Protein AF-A0A1L8WI93-F1 (afdb_monomer_lite)

Sequence (71 aa):
MWQDQQKKKYRKIEYIPDFTFYKNGKLVKVVDVKGMQTKDFKIKAKLFCHKYQVPLILAKKYRNTFKEERF

Organism: NCBI:txid150033

Radius of gyration: 17.0 Å; chains: 1; bounding box: 36×22×56 Å

Structure (mmCIF, N/CA/C/O backbone):
data_AF-A0A1L8WI93-F1
#
_entry.id   AF-A0A1L8WI93-F1
#
loop_
_atom_site.group_PDB
_atom_site.id
_atom_site.type_symbol
_atom_site.label_atom_id
_atom_site.label_alt_id
_atom_site.label_comp_id
_atom_site.label_asym_id
_atom_site.label_entity_id
_atom_site.label_seq_id
_atom_site.pdbx_PDB_ins_code
_atom_site.Cartn_x
_atom_site.Cartn_y
_atom_site.Cartn_z
_atom_site.occupancy
_atom_site.B_iso_or_equiv
_atom_site.auth_seq_id
_atom_site.auth_comp_id
_atom_site.auth_asym_id
_atom_site.auth_atom_id
_atom_site.pdbx_PDB_model_num
ATOM 1 N N . MET A 1 1 ? -22.941 -2.876 42.254 1.00 35.75 1 MET A N 1
ATOM 2 C CA . MET A 1 1 ? -22.849 -3.727 41.045 1.00 35.75 1 MET A CA 1
ATOM 3 C C . MET A 1 1 ? -23.005 -2.809 39.842 1.00 35.75 1 MET A C 1
ATOM 5 O O . MET A 1 1 ? -24.128 -2.479 39.502 1.00 35.75 1 MET A O 1
ATOM 9 N N . TRP A 1 2 ? -21.907 -2.307 39.276 1.00 47.81 2 TRP A N 1
ATOM 10 C CA . TRP A 1 2 ? -21.950 -1.398 38.123 1.00 47.81 2 TRP A CA 1
ATOM 11 C C . TRP A 1 2 ? -21.474 -2.163 36.889 1.00 47.81 2 TRP A C 1
ATOM 13 O O . TRP A 1 2 ? -20.339 -2.635 36.868 1.00 47.81 2 TRP A O 1
ATOM 23 N N . GLN A 1 3 ? -22.335 -2.332 35.887 1.00 51.50 3 GLN A N 1
ATOM 24 C CA . GLN A 1 3 ? -21.941 -2.819 34.564 1.00 51.50 3 GLN A CA 1
ATOM 25 C C . GLN A 1 3 ? -22.353 -1.776 33.529 1.00 51.50 3 GLN A C 1
ATOM 27 O O . GLN A 1 3 ? -23.370 -1.913 32.857 1.00 51.50 3 GLN A O 1
ATOM 32 N N . ASP A 1 4 ? -21.535 -0.735 33.385 1.00 59.28 4 ASP A N 1
ATOM 33 C CA . ASP A 1 4 ? -21.594 0.128 32.210 1.00 59.28 4 ASP A CA 1
ATOM 34 C C . ASP A 1 4 ? -20.958 -0.619 31.032 1.00 59.28 4 ASP A C 1
ATOM 36 O O . ASP A 1 4 ? -19.755 -0.531 30.770 1.00 59.28 4 ASP A O 1
ATOM 40 N N . GLN A 1 5 ? -21.766 -1.394 30.304 1.00 62.94 5 GLN A N 1
ATOM 41 C CA . GLN A 1 5 ? -21.392 -1.894 28.982 1.00 62.94 5 GLN A CA 1
ATOM 42 C C . GLN A 1 5 ? -21.319 -0.710 28.008 1.00 62.94 5 GLN A C 1
ATOM 44 O O . GLN A 1 5 ? -22.266 -0.391 27.291 1.00 62.94 5 GLN A O 1
ATOM 49 N N . GLN A 1 6 ? -20.166 -0.043 27.987 1.00 63.81 6 GLN A N 1
ATOM 50 C CA . GLN A 1 6 ? -19.811 0.983 27.009 1.00 63.81 6 GLN A CA 1
ATOM 51 C C . GLN A 1 6 ? -20.020 0.430 25.589 1.00 63.81 6 GLN A C 1
ATOM 53 O O . GLN A 1 6 ? -19.239 -0.387 25.091 1.00 63.81 6 GLN A O 1
ATOM 58 N N . LYS A 1 7 ? -21.094 0.873 24.930 1.00 67.94 7 LYS A N 1
ATOM 59 C CA . LYS A 1 7 ? -21.482 0.505 23.564 1.00 67.94 7 LYS A CA 1
ATOM 60 C C . LYS A 1 7 ? -20.435 1.049 22.580 1.00 67.94 7 LYS A C 1
ATOM 62 O O . LYS A 1 7 ? -20.571 2.151 22.051 1.00 67.94 7 LYS A O 1
ATOM 67 N N . LYS A 1 8 ? -19.342 0.306 22.364 1.00 74.88 8 LYS A N 1
ATOM 68 C CA . LYS A 1 8 ? -18.238 0.709 21.473 1.00 74.88 8 LYS A CA 1
ATOM 69 C C . LYS A 1 8 ? -18.738 0.857 20.034 1.00 74.88 8 LYS A C 1
ATOM 71 O O . LYS A 1 8 ? -19.027 -0.124 19.354 1.00 74.88 8 LYS A O 1
ATOM 76 N N . LYS A 1 9 ? -18.811 2.100 19.552 1.00 81.88 9 LYS A N 1
ATOM 77 C CA . LYS A 1 9 ? -19.118 2.421 18.154 1.00 81.88 9 LYS A CA 1
ATOM 78 C C . LYS A 1 9 ? -17.828 2.402 17.334 1.00 81.88 9 LYS A C 1
ATOM 80 O O . LYS A 1 9 ? -17.061 3.362 17.349 1.00 81.88 9 LYS A O 1
ATOM 85 N N . TYR A 1 10 ? -17.592 1.316 16.607 1.00 82.69 10 TYR A N 1
ATOM 86 C CA . TYR A 1 10 ? -16.479 1.232 15.662 1.00 82.69 10 TYR A CA 1
ATOM 87 C C . TYR A 1 10 ? -16.808 2.031 14.398 1.00 82.69 10 TYR A C 1
ATOM 89 O O . TYR A 1 10 ? -17.857 1.837 13.782 1.00 82.69 10 TYR A O 1
ATOM 97 N N . ARG A 1 11 ? -15.923 2.955 14.009 1.00 85.62 11 ARG A N 1
ATOM 98 C CA . ARG A 1 11 ? -16.061 3.691 12.746 1.00 85.62 11 ARG A CA 1
ATOM 99 C C . ARG A 1 11 ? -15.581 2.820 11.590 1.00 85.62 11 ARG A C 1
ATOM 101 O O . ARG A 1 11 ? -14.570 2.130 11.709 1.00 85.62 11 ARG A O 1
ATOM 108 N N . LYS A 1 12 ? -16.296 2.876 10.465 1.00 87.00 12 LYS A N 1
ATOM 109 C CA . LYS A 1 12 ? -15.875 2.228 9.220 1.00 87.00 12 LYS A CA 1
ATOM 110 C C . LYS A 1 12 ? -14.526 2.806 8.784 1.00 87.00 12 L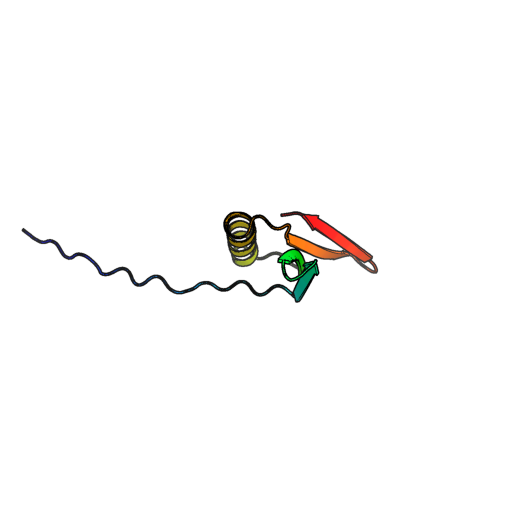YS A C 1
ATOM 112 O O . LYS A 1 12 ? -14.331 4.018 8.822 1.00 87.00 12 LYS A O 1
ATOM 117 N N . ILE A 1 13 ? -13.619 1.933 8.355 1.00 87.44 13 ILE A N 1
ATOM 118 C CA . ILE A 1 13 ? -12.370 2.315 7.697 1.00 87.44 13 ILE A CA 1
ATOM 119 C C . ILE A 1 13 ? -12.461 1.842 6.254 1.00 87.44 13 ILE A C 1
ATOM 121 O O . ILE A 1 13 ? -12.691 0.661 5.995 1.00 87.44 13 ILE A O 1
ATOM 125 N N . GLU A 1 14 ? -12.276 2.771 5.325 1.00 88.56 14 GLU A N 1
ATOM 126 C CA . GLU A 1 14 ? -12.228 2.484 3.897 1.00 88.56 14 GLU A CA 1
ATOM 127 C C . GLU A 1 14 ? -10.795 2.627 3.379 1.00 88.56 14 GLU A C 1
ATOM 129 O O . GLU A 1 14 ? -10.016 3.479 3.832 1.00 88.56 14 GLU A O 1
ATOM 134 N N . TYR A 1 15 ? -10.456 1.745 2.443 1.00 90.00 15 TYR A N 1
ATOM 135 C CA . TYR A 1 15 ? -9.219 1.774 1.681 1.00 90.00 15 TYR A CA 1
ATOM 136 C C . TYR A 1 15 ? -9.587 1.861 0.201 1.00 90.00 15 TYR A C 1
ATOM 138 O O . TYR A 1 15 ? -10.300 0.994 -0.303 1.00 90.00 15 TYR A O 1
ATOM 146 N N . ILE A 1 16 ? -9.134 2.927 -0.456 1.00 90.94 16 ILE A N 1
ATOM 147 C CA . ILE A 1 16 ? -9.404 3.224 -1.863 1.00 90.94 16 ILE A CA 1
ATOM 148 C C . ILE A 1 16 ? -8.035 3.299 -2.552 1.00 90.94 16 ILE A C 1
ATOM 150 O O . ILE A 1 16 ? -7.305 4.257 -2.289 1.00 90.94 16 ILE A O 1
ATOM 154 N N . PRO A 1 17 ? -7.645 2.281 -3.337 1.00 94.38 17 PRO A N 1
ATOM 155 C CA . PRO A 1 17 ? -6.395 2.303 -4.092 1.00 94.38 17 PRO A CA 1
ATOM 156 C C . PRO A 1 17 ? -6.524 3.186 -5.340 1.00 94.38 17 PRO A C 1
ATOM 158 O O . PRO A 1 17 ? -7.630 3.394 -5.842 1.00 94.38 17 PRO A O 1
ATOM 161 N N . ASP A 1 18 ? -5.391 3.638 -5.879 1.00 94.75 18 ASP A N 1
ATOM 162 C CA . ASP A 1 18 ? -5.364 4.445 -7.108 1.00 94.75 18 ASP A CA 1
ATOM 163 C C . ASP A 1 18 ? -5.798 3.626 -8.339 1.00 94.75 18 ASP A C 1
ATOM 165 O O . ASP A 1 18 ? -6.485 4.137 -9.221 1.00 94.75 18 ASP A O 1
ATOM 169 N N . PHE A 1 19 ? -5.451 2.332 -8.382 1.00 96.06 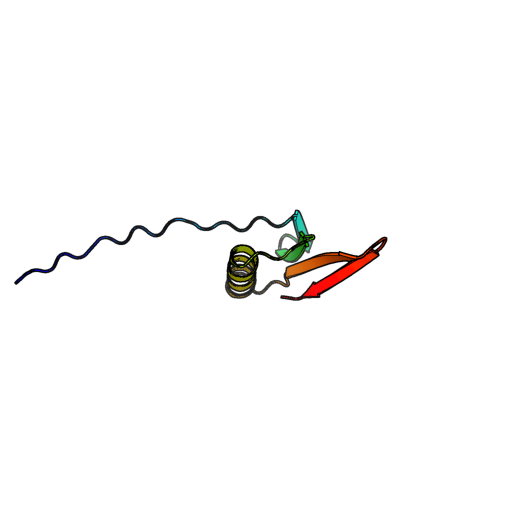19 PHE A N 1
ATOM 170 C CA . PHE A 1 19 ? -5.832 1.425 -9.465 1.00 96.06 19 PHE A CA 1
ATOM 171 C C . PHE A 1 19 ? -6.304 0.063 -8.952 1.00 96.06 19 PHE A C 1
ATOM 173 O O . PHE A 1 19 ? -5.758 -0.512 -8.005 1.00 96.06 19 PHE A O 1
ATOM 180 N N . THR A 1 20 ? -7.288 -0.506 -9.650 1.00 96.50 20 THR A N 1
ATOM 181 C CA . THR A 1 20 ? -7.834 -1.843 -9.388 1.00 96.50 20 THR A CA 1
ATOM 182 C C . THR A 1 20 ? -7.846 -2.668 -10.669 1.00 96.50 20 THR A C 1
ATOM 184 O O . THR A 1 20 ? -8.156 -2.164 -11.745 1.00 96.50 20 THR A O 1
ATOM 187 N N . PHE A 1 21 ? -7.485 -3.944 -10.559 1.00 96.06 21 PHE A N 1
ATOM 188 C CA . PHE A 1 21 ? -7.405 -4.863 -11.690 1.00 96.06 21 PHE A CA 1
AT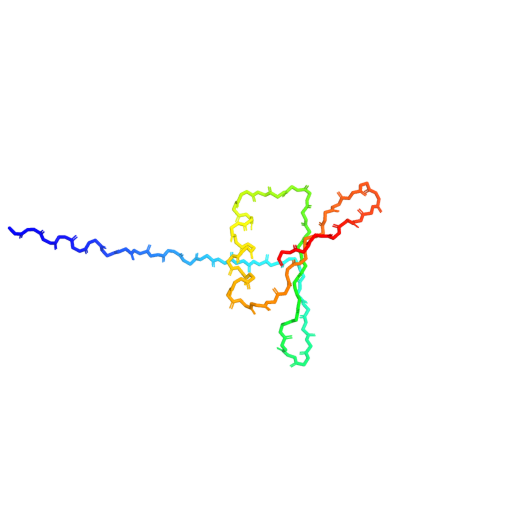OM 189 C C . PHE A 1 21 ? -8.380 -6.008 -11.471 1.00 96.06 21 PHE A C 1
ATOM 191 O O . PHE A 1 21 ? -8.275 -6.739 -10.483 1.00 96.06 21 PHE A O 1
ATOM 198 N N . TYR A 1 22 ? -9.291 -6.188 -12.421 1.00 96.50 22 TYR A N 1
ATOM 199 C CA . TYR A 1 22 ? -10.279 -7.256 -12.397 1.00 96.50 22 TYR A CA 1
ATOM 200 C C . TYR A 1 22 ? -10.012 -8.263 -13.510 1.00 96.50 22 TYR A C 1
ATOM 202 O O . TYR A 1 22 ? -9.680 -7.894 -14.634 1.00 96.50 22 TYR A O 1
ATOM 210 N N . LYS A 1 23 ? -10.200 -9.545 -13.201 1.00 96.38 23 LYS A N 1
ATOM 211 C CA . LYS A 1 23 ? -10.227 -10.633 -14.179 1.00 96.38 23 LYS A CA 1
ATOM 212 C C . LYS A 1 23 ? -11.526 -11.400 -13.989 1.00 96.38 23 LYS A C 1
ATOM 214 O O . LYS A 1 23 ? -11.786 -11.903 -12.898 1.00 96.38 23 LYS A O 1
ATOM 219 N N . ASN A 1 24 ? -12.346 -11.469 -15.035 1.00 96.50 24 ASN A N 1
ATOM 220 C CA . ASN A 1 24 ? -13.658 -12.128 -15.005 1.00 96.50 24 ASN A CA 1
ATOM 221 C C . ASN A 1 24 ? -14.536 -11.637 -13.833 1.00 96.50 24 ASN A C 1
ATOM 223 O O . ASN A 1 24 ? -15.103 -12.436 -13.093 1.00 96.50 24 ASN A O 1
ATOM 227 N N . GLY A 1 25 ? -14.558 -10.320 -13.594 1.00 94.31 25 GLY A N 1
ATOM 228 C CA . GLY A 1 25 ? -15.317 -9.697 -12.500 1.00 94.31 25 GLY A CA 1
ATOM 229 C C . GLY A 1 25 ? -14.729 -9.878 -11.094 1.00 94.31 25 GLY A C 1
ATOM 230 O O . GLY A 1 25 ? -15.243 -9.292 -10.146 1.00 94.31 25 GLY A O 1
ATOM 231 N N . LYS A 1 26 ? -13.637 -10.637 -10.930 1.00 94.81 26 LYS A N 1
ATOM 232 C CA . LYS A 1 26 ? -12.954 -10.817 -9.641 1.00 94.81 26 LYS A CA 1
ATOM 233 C C . LYS A 1 26 ? -11.768 -9.873 -9.524 1.00 94.81 26 LYS A C 1
ATOM 235 O O . LYS A 1 26 ? -10.972 -9.765 -10.455 1.00 94.81 26 LYS A O 1
ATOM 240 N N . LEU A 1 27 ? -11.637 -9.214 -8.376 1.00 94.94 27 LEU A N 1
ATOM 241 C CA . LEU A 1 27 ? -10.471 -8.394 -8.060 1.00 94.94 27 LEU A CA 1
ATOM 242 C C . LEU A 1 27 ? -9.240 -9.301 -7.946 1.00 94.94 27 LEU A C 1
ATOM 244 O O . LEU A 1 27 ? -9.249 -10.248 -7.164 1.00 94.94 27 LEU A O 1
ATOM 248 N N . VAL A 1 28 ? -8.196 -9.024 -8.726 1.00 95.94 28 VAL A N 1
ATOM 249 C CA . VAL A 1 28 ? -6.965 -9.838 -8.741 1.00 95.94 28 VAL A CA 1
ATOM 250 C C . VAL A 1 28 ? -5.738 -9.091 -8.246 1.00 95.94 28 VAL A C 1
ATOM 252 O O . VAL A 1 28 ? -4.775 -9.723 -7.823 1.00 95.94 28 VAL A O 1
ATOM 255 N N . LYS A 1 29 ? -5.740 -7.758 -8.317 1.00 94.69 29 LYS A N 1
ATOM 256 C CA . LYS A 1 29 ? -4.624 -6.914 -7.888 1.00 94.69 29 LYS A CA 1
ATOM 257 C C . LYS A 1 29 ? -5.108 -5.492 -7.653 1.00 94.69 29 LYS A C 1
ATOM 259 O O . LYS A 1 29 ? -5.998 -5.014 -8.359 1.00 94.69 29 LYS A O 1
ATOM 264 N N . VAL A 1 30 ? -4.466 -4.799 -6.724 1.00 96.75 30 VAL A N 1
ATOM 265 C CA . VAL A 1 30 ? -4.566 -3.342 -6.600 1.00 96.75 30 VAL A CA 1
ATOM 266 C C . VAL A 1 30 ? -3.180 -2.714 -6.682 1.00 96.75 30 VAL A C 1
ATOM 268 O O . VAL A 1 30 ? -2.189 -3.337 -6.294 1.00 96.75 30 VAL A O 1
ATOM 271 N N . VAL A 1 31 ? -3.110 -1.500 -7.222 1.00 95.81 31 VAL A N 1
ATOM 272 C CA . VAL A 1 31 ? -1.879 -0.705 -7.266 1.00 95.81 31 VAL A CA 1
ATOM 273 C C . VAL A 1 31 ? -2.156 0.650 -6.634 1.00 95.81 31 VAL A C 1
ATOM 275 O O . VAL A 1 31 ? -3.169 1.284 -6.918 1.00 95.81 31 VAL A O 1
ATOM 278 N N . ASP A 1 32 ? -1.240 1.080 -5.781 1.00 95.31 32 ASP A N 1
ATOM 279 C CA . ASP A 1 32 ? -1.295 2.334 -5.043 1.00 95.31 32 ASP A CA 1
ATOM 280 C C . ASP A 1 32 ? 0.021 3.085 -5.286 1.00 95.31 32 ASP A C 1
ATOM 282 O O . ASP A 1 32 ? 1.102 2.505 -5.186 1.00 95.31 32 ASP A O 1
ATOM 286 N N . VAL A 1 33 ? -0.047 4.348 -5.693 1.00 93.06 33 VAL A N 1
ATOM 287 C CA . VAL A 1 33 ? 1.112 5.167 -6.054 1.00 93.06 33 VAL A CA 1
ATOM 288 C C . VAL A 1 33 ? 1.384 6.144 -4.919 1.00 93.06 33 VAL A C 1
ATOM 290 O O . VAL A 1 33 ? 0.582 7.04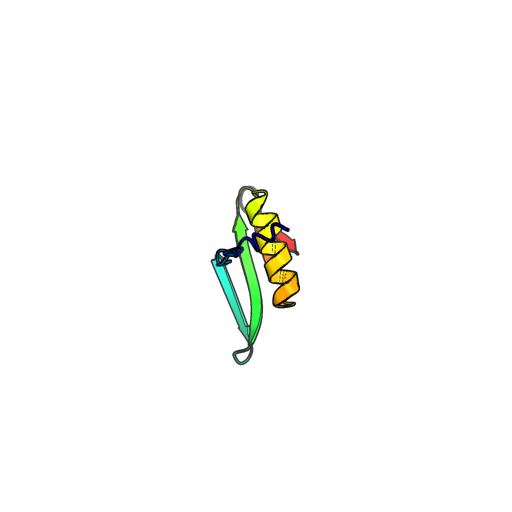0 -4.645 1.00 93.06 33 VAL A O 1
ATOM 293 N N . LYS A 1 34 ? 2.543 6.028 -4.259 1.00 87.88 34 LYS A N 1
ATOM 294 C CA . LYS A 1 34 ? 2.938 6.967 -3.190 1.00 87.88 34 LYS A CA 1
ATOM 295 C C . LYS A 1 34 ? 4.405 7.351 -3.275 1.00 87.88 34 LYS A C 1
ATOM 297 O O . LYS A 1 34 ? 5.280 6.515 -3.483 1.00 87.88 34 LYS A O 1
ATOM 302 N N . GLY A 1 35 ? 4.678 8.628 -3.008 1.00 85.69 35 GLY A N 1
ATOM 303 C CA . GLY A 1 35 ? 6.034 9.108 -2.723 1.00 85.69 35 GLY A CA 1
ATOM 304 C C . GLY A 1 35 ? 6.490 8.784 -1.294 1.00 85.69 35 GLY A C 1
ATOM 305 O O . GLY A 1 35 ? 7.656 8.477 -1.074 1.00 85.69 35 GLY A O 1
ATOM 306 N N . MET A 1 36 ? 5.567 8.793 -0.324 1.00 85.88 36 MET A N 1
ATOM 307 C CA . MET A 1 36 ? 5.840 8.524 1.091 1.00 85.88 36 MET A CA 1
ATOM 308 C C . MET A 1 36 ? 4.782 7.576 1.672 1.00 85.88 36 MET A C 1
ATOM 310 O O . MET A 1 36 ? 3.586 7.782 1.481 1.00 85.88 36 MET A O 1
ATOM 314 N N . GLN A 1 37 ? 5.215 6.547 2.406 1.00 89.25 37 GLN A N 1
ATOM 315 C CA . GLN A 1 37 ? 4.318 5.645 3.137 1.00 89.25 37 GLN A CA 1
ATOM 316 C C . GLN A 1 37 ? 4.033 6.206 4.537 1.00 89.25 37 GLN A C 1
ATOM 318 O O . GLN A 1 37 ? 4.936 6.261 5.375 1.00 89.25 37 GLN A O 1
ATOM 323 N N . THR A 1 38 ? 2.779 6.544 4.832 1.00 91.38 38 THR A N 1
ATOM 324 C CA . THR A 1 38 ? 2.357 6.896 6.198 1.00 91.38 38 THR A CA 1
ATOM 325 C C . THR A 1 38 ? 2.089 5.641 7.037 1.00 91.38 38 THR A C 1
ATOM 327 O O . THR A 1 38 ? 1.878 4.547 6.504 1.00 91.38 38 THR A O 1
ATOM 330 N N . LYS A 1 39 ? 2.093 5.766 8.373 1.00 92.69 39 LYS A N 1
ATOM 331 C CA . LYS A 1 39 ? 1.755 4.645 9.275 1.00 92.69 39 LYS A CA 1
ATOM 332 C C . LYS A 1 39 ? 0.324 4.147 9.034 1.00 92.69 39 LYS A C 1
ATOM 334 O O . LYS A 1 39 ? 0.109 2.940 8.944 1.00 92.69 39 LYS A O 1
ATOM 339 N N . ASP A 1 40 ? -0.613 5.069 8.827 1.00 91.06 40 ASP A N 1
ATOM 340 C CA . ASP A 1 40 ? -2.017 4.756 8.544 1.00 91.06 40 ASP A CA 1
ATOM 341 C C . ASP A 1 40 ? -2.181 3.980 7.240 1.00 91.06 40 ASP A C 1
ATOM 343 O O . ASP A 1 40 ? -2.936 3.009 7.192 1.00 91.06 40 ASP A O 1
ATOM 347 N N . PHE A 1 41 ? -1.432 4.357 6.198 1.00 91.88 41 PHE A N 1
ATOM 348 C CA . PHE A 1 41 ? -1.400 3.600 4.950 1.00 91.88 41 PHE A CA 1
ATOM 349 C C . PHE A 1 41 ? -0.953 2.157 5.194 1.00 91.88 41 PHE A C 1
ATOM 351 O O . PHE A 1 41 ? -1.637 1.232 4.772 1.00 91.88 41 PHE A O 1
ATOM 358 N N . LYS A 1 42 ? 0.144 1.949 5.936 1.00 91.56 42 LYS A N 1
ATOM 359 C CA . LYS A 1 42 ? 0.659 0.599 6.223 1.00 91.56 42 LYS A CA 1
ATOM 360 C C . LYS A 1 42 ? -0.368 -0.266 6.956 1.00 91.56 42 LYS A C 1
ATOM 362 O O . LYS A 1 42 ? -0.485 -1.451 6.654 1.00 91.5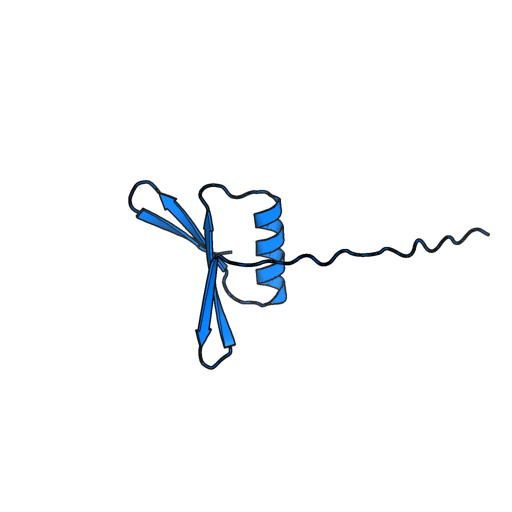6 42 LYS A O 1
ATOM 367 N N . ILE A 1 43 ? -1.118 0.309 7.897 1.00 92.88 43 ILE A N 1
ATOM 368 C CA . ILE A 1 43 ? -2.175 -0.411 8.623 1.00 92.88 43 ILE A CA 1
ATOM 369 C C . ILE A 1 43 ? -3.329 -0.760 7.679 1.00 92.88 43 ILE A C 1
ATOM 371 O O . ILE A 1 43 ? -3.746 -1.916 7.630 1.00 92.88 43 ILE A O 1
ATOM 375 N N . LYS A 1 44 ? -3.818 0.207 6.893 1.00 92.50 44 LYS A N 1
ATOM 376 C CA . LYS A 1 44 ? -4.902 -0.027 5.928 1.00 92.50 44 LYS A CA 1
ATOM 377 C C . LYS A 1 44 ? -4.513 -1.051 4.861 1.00 92.50 44 LYS A C 1
ATOM 379 O O . LYS A 1 44 ? -5.317 -1.930 4.573 1.00 92.50 44 LYS A O 1
ATOM 384 N N . ALA A 1 45 ? -3.287 -0.987 4.342 1.00 92.56 45 ALA A N 1
ATOM 385 C CA . ALA A 1 45 ? -2.750 -1.938 3.373 1.00 92.56 45 ALA A CA 1
ATOM 386 C C . ALA A 1 45 ? -2.703 -3.360 3.951 1.00 92.56 45 ALA A C 1
ATOM 388 O O . ALA A 1 45 ? -3.238 -4.284 3.347 1.00 92.56 45 ALA A O 1
ATOM 389 N N . LYS A 1 46 ? -2.172 -3.531 5.172 1.00 91.56 46 LYS A N 1
ATOM 390 C CA . LYS A 1 46 ? -2.172 -4.833 5.861 1.00 91.56 46 LYS A CA 1
ATOM 391 C C . LYS A 1 46 ? -3.584 -5.375 6.090 1.00 91.56 46 LYS A C 1
ATOM 393 O O . LYS A 1 46 ? -3.835 -6.548 5.831 1.00 91.56 46 LYS A O 1
ATOM 398 N N . LEU A 1 47 ? -4.513 -4.530 6.547 1.00 93.00 47 LEU A N 1
ATOM 399 C CA . LEU A 1 47 ? -5.915 -4.915 6.749 1.00 93.00 47 LEU A CA 1
ATOM 400 C C . LEU A 1 47 ? -6.595 -5.307 5.434 1.00 93.00 47 LEU A C 1
ATOM 402 O O . LEU A 1 47 ? -7.365 -6.265 5.403 1.00 93.00 47 LEU A O 1
ATOM 406 N N . PHE A 1 48 ? -6.304 -4.585 4.353 1.00 94.06 48 PHE A N 1
ATOM 407 C CA . PHE A 1 48 ? -6.810 -4.887 3.023 1.00 94.06 48 PHE A CA 1
ATOM 408 C C . PHE A 1 48 ? -6.298 -6.245 2.526 1.00 94.06 48 PHE A C 1
ATOM 410 O O . PHE A 1 48 ? -7.121 -7.101 2.194 1.00 94.06 48 PHE A O 1
ATOM 417 N N . CYS A 1 49 ? -4.979 -6.475 2.550 1.00 91.94 49 CYS A N 1
ATOM 418 C CA . CYS A 1 49 ? -4.384 -7.751 2.142 1.00 91.94 49 CYS A CA 1
ATOM 419 C C . CYS A 1 49 ? -4.942 -8.913 2.976 1.00 91.94 49 CYS A C 1
ATOM 421 O O . CYS A 1 49 ? -5.340 -9.931 2.419 1.00 91.94 49 CYS A O 1
ATOM 423 N N . HIS A 1 50 ? -5.067 -8.738 4.296 1.00 91.88 50 HIS A N 1
ATOM 424 C CA . HIS A 1 50 ? -5.638 -9.756 5.178 1.00 91.88 50 HIS A CA 1
ATOM 425 C C . HIS A 1 50 ? -7.109 -10.066 4.856 1.00 91.88 50 HIS A C 1
ATOM 427 O O . HIS A 1 50 ? -7.511 -11.228 4.846 1.00 91.88 50 HIS A O 1
ATOM 433 N N . LYS A 1 51 ? -7.927 -9.039 4.590 1.00 92.44 51 LYS A N 1
ATOM 434 C CA . LYS A 1 51 ? -9.366 -9.202 4.344 1.00 92.44 51 LYS A CA 1
ATOM 435 C C . LYS A 1 51 ? -9.674 -9.797 2.972 1.00 92.44 51 LYS A C 1
ATOM 437 O O . LYS A 1 51 ? -10.557 -10.640 2.871 1.00 92.44 51 LYS A O 1
ATOM 442 N N . TYR A 1 52 ? -9.006 -9.315 1.928 1.00 91.75 52 TYR A N 1
ATOM 443 C CA . TYR A 1 52 ? -9.340 -9.669 0.547 1.00 91.75 52 TYR A CA 1
ATOM 444 C C . TYR A 1 52 ? -8.414 -10.728 -0.048 1.00 91.75 52 TYR A C 1
ATOM 446 O O . TYR A 1 52 ? -8.760 -11.291 -1.080 1.00 91.75 52 TYR A O 1
ATOM 454 N N . GLN A 1 53 ? -7.266 -11.013 0.582 1.00 93.25 53 GLN A N 1
ATOM 455 C CA . GLN A 1 53 ? -6.276 -11.989 0.102 1.00 93.25 53 GLN A CA 1
ATOM 456 C C . GLN A 1 53 ? -5.825 -11.721 -1.347 1.00 93.25 53 GLN A C 1
ATOM 458 O O . GLN A 1 53 ? -5.448 -12.632 -2.082 1.00 93.25 53 GLN A O 1
ATOM 463 N N . VAL A 1 54 ? -5.861 -10.451 -1.765 1.00 93.12 54 VAL A N 1
ATOM 464 C CA . VAL A 1 54 ? -5.388 -9.992 -3.075 1.00 93.12 54 VAL A CA 1
ATOM 465 C C . VAL A 1 54 ? -4.111 -9.169 -2.907 1.00 93.12 54 VAL A C 1
ATOM 467 O O . VAL A 1 54 ? -3.992 -8.422 -1.932 1.00 93.12 54 VAL A O 1
ATOM 470 N N . PRO A 1 55 ? -3.155 -9.267 -3.845 1.00 92.81 55 PRO A N 1
ATOM 471 C CA . PRO A 1 55 ? -1.921 -8.501 -3.781 1.00 92.81 55 PRO A CA 1
ATOM 472 C C . PRO A 1 55 ? -2.179 -6.998 -3.916 1.00 92.81 55 PRO A C 1
ATOM 474 O O . PRO A 1 55 ? -2.852 -6.545 -4.849 1.00 92.81 55 PRO A O 1
ATOM 477 N N . LEU A 1 56 ? -1.565 -6.235 -3.012 1.00 95.56 56 LEU A N 1
ATOM 478 C CA . LEU A 1 56 ? -1.428 -4.787 -3.094 1.00 95.56 56 LEU A CA 1
ATOM 479 C C . LEU A 1 56 ? 0.007 -4.467 -3.504 1.00 95.56 56 LEU A C 1
ATOM 481 O O . LEU A 1 56 ? 0.961 -4.842 -2.821 1.00 95.56 56 LEU A O 1
ATOM 485 N N . ILE A 1 57 ? 0.155 -3.782 -4.635 1.00 95.50 57 ILE A N 1
ATOM 486 C CA . ILE A 1 57 ? 1.445 -3.280 -5.100 1.00 95.50 57 ILE A CA 1
ATOM 487 C C . ILE A 1 57 ? 1.521 -1.791 -4.806 1.00 95.50 57 ILE A C 1
ATOM 489 O O . ILE A 1 57 ? 0.690 -1.009 -5.261 1.00 95.50 57 ILE A O 1
ATOM 493 N N . LEU A 1 58 ? 2.552 -1.394 -4.079 1.00 95.00 58 LEU A N 1
ATOM 494 C CA . LEU A 1 58 ? 2.907 -0.003 -3.919 1.00 95.00 58 LEU A CA 1
ATOM 495 C C . LEU A 1 58 ? 3.926 0.395 -4.986 1.00 95.00 58 LEU A C 1
ATOM 497 O O . LEU A 1 58 ? 5.058 -0.087 -4.991 1.00 95.00 58 LEU A O 1
ATOM 501 N N . ALA A 1 59 ? 3.539 1.323 -5.850 1.00 94.31 59 ALA A N 1
ATOM 502 C CA . ALA A 1 59 ? 4.420 1.961 -6.809 1.00 94.31 59 ALA A CA 1
ATOM 503 C C . ALA A 1 59 ? 5.063 3.203 -6.173 1.00 94.31 59 ALA A C 1
ATOM 505 O O . ALA A 1 59 ? 4.424 4.241 -5.973 1.00 94.31 59 ALA A O 1
ATOM 506 N N . LYS A 1 60 ? 6.356 3.106 -5.859 1.00 91.38 60 LYS A N 1
ATOM 507 C CA . LYS A 1 60 ? 7.165 4.220 -5.355 1.00 91.38 60 LYS A CA 1
ATOM 508 C C . LYS A 1 60 ? 7.848 4.933 -6.512 1.00 91.38 60 LYS A C 1
ATOM 510 O O . LYS A 1 60 ? 8.652 4.330 -7.223 1.00 91.38 60 LYS A O 1
ATOM 515 N N . LYS A 1 61 ? 7.575 6.230 -6.676 1.00 84.81 61 LYS A N 1
ATOM 516 C CA . LYS A 1 61 ? 8.282 7.060 -7.662 1.00 84.81 61 LYS A CA 1
ATOM 517 C C . LYS A 1 61 ? 9.763 7.152 -7.286 1.00 84.81 61 LYS A C 1
ATOM 519 O O . LYS A 1 61 ? 10.104 7.600 -6.194 1.00 84.81 61 LYS A O 1
ATOM 524 N N . TYR A 1 62 ? 10.636 6.757 -8.203 1.00 85.19 62 TYR A N 1
ATOM 525 C CA . TYR A 1 62 ? 12.085 6.817 -8.062 1.00 85.19 62 TYR A CA 1
ATOM 526 C C . TYR A 1 62 ? 12.698 7.504 -9.284 1.00 85.19 62 TYR A C 1
ATOM 528 O O . TYR A 1 62 ? 12.894 6.885 -10.332 1.00 85.19 62 TYR A O 1
ATOM 536 N N . ARG A 1 63 ? 13.011 8.800 -9.144 1.00 85.31 63 ARG A N 1
ATOM 537 C CA . ARG A 1 63 ? 13.510 9.662 -10.234 1.00 85.31 63 ARG A CA 1
ATOM 538 C C . ARG A 1 63 ? 12.564 9.592 -11.446 1.00 85.31 63 ARG A C 1
ATOM 540 O O . ARG A 1 63 ? 11.415 10.017 -11.328 1.00 85.31 63 ARG A O 1
ATOM 547 N N . ASN A 1 64 ? 13.022 9.002 -12.552 1.00 85.44 64 ASN A N 1
ATOM 548 C CA . ASN A 1 64 ? 12.278 8.844 -13.806 1.00 85.44 64 ASN A CA 1
ATOM 549 C C . ASN A 1 64 ? 11.624 7.452 -13.942 1.00 85.44 64 ASN A C 1
ATOM 551 O O . ASN A 1 64 ? 11.187 7.082 -15.024 1.00 85.44 64 ASN A O 1
ATOM 555 N N . THR A 1 65 ? 11.586 6.661 -12.866 1.00 85.69 65 THR A N 1
ATOM 556 C CA . THR A 1 65 ? 11.076 5.279 -12.851 1.00 85.69 65 THR A CA 1
ATOM 557 C C . THR A 1 65 ? 10.136 5.050 -11.667 1.00 85.69 65 THR A C 1
ATOM 559 O O . THR A 1 65 ? 10.026 5.899 -10.778 1.00 85.69 65 THR A O 1
ATOM 562 N N . PHE A 1 66 ? 9.481 3.890 -11.623 1.00 86.19 66 PHE A N 1
ATOM 563 C CA . PHE A 1 66 ? 8.737 3.421 -10.457 1.00 86.19 66 PHE A CA 1
ATOM 564 C C . PHE A 1 66 ? 9.333 2.104 -9.968 1.00 86.19 66 PHE A C 1
ATOM 566 O O . PH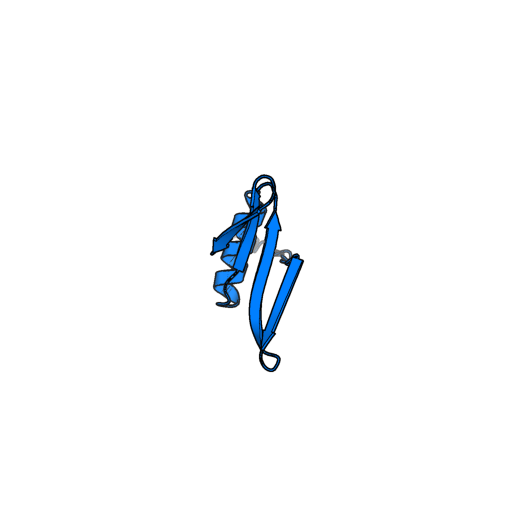E A 1 66 ? 9.675 1.239 -10.770 1.00 86.19 66 PHE A O 1
ATOM 573 N N . LYS A 1 67 ? 9.463 1.962 -8.648 1.00 89.81 67 LYS A N 1
ATOM 574 C CA . LYS A 1 67 ? 9.796 0.691 -8.001 1.00 89.81 67 LYS A CA 1
ATOM 575 C C . LYS A 1 67 ? 8.536 0.109 -7.386 1.00 89.81 67 LYS A C 1
ATOM 577 O O . LYS A 1 67 ? 7.804 0.822 -6.701 1.00 89.81 67 LYS A O 1
ATOM 582 N N . GLU A 1 68 ? 8.311 -1.172 -7.623 1.00 91.56 68 GLU A N 1
ATOM 583 C CA . GLU A 1 68 ? 7.173 -1.904 -7.081 1.00 91.56 68 GLU A CA 1
ATOM 584 C C . GLU A 1 68 ? 7.562 -2.589 -5.768 1.00 91.56 68 GLU A C 1
ATOM 586 O O . GLU A 1 68 ? 8.599 -3.244 -5.674 1.00 91.56 68 GLU A O 1
ATOM 591 N N . GLU A 1 69 ? 6.726 -2.435 -4.746 1.00 90.69 69 GLU A N 1
ATOM 592 C CA . GLU A 1 69 ? 6.837 -3.135 -3.467 1.00 90.69 69 GLU A CA 1
ATOM 593 C C . GLU A 1 69 ? 5.520 -3.856 -3.190 1.00 90.69 69 GLU A C 1
ATOM 595 O O . GLU A 1 69 ? 4.448 -3.256 -3.269 1.00 90.69 69 GLU A O 1
ATOM 600 N N . ARG A 1 70 ? 5.589 -5.149 -2.877 1.00 89.31 70 ARG A N 1
ATOM 601 C CA . ARG A 1 70 ? 4.409 -5.976 -2.624 1.00 89.31 70 ARG A CA 1
ATOM 602 C C . ARG A 1 70 ? 4.117 -6.053 -1.128 1.00 89.31 70 ARG A C 1
ATOM 604 O O . ARG A 1 70 ? 5.030 -6.290 -0.339 1.00 89.31 70 ARG A O 1
ATOM 611 N N . PHE A 1 71 ? 2.846 -5.877 -0.779 1.00 84.94 71 PHE A N 1
ATOM 612 C CA . PHE A 1 71 ? 2.301 -6.057 0.567 1.00 84.94 71 PHE A CA 1
ATOM 613 C C . PHE A 1 71 ? 1.569 -7.389 0.720 1.00 84.94 71 PHE A C 1
ATOM 615 O O . PHE A 1 71 ? 1.076 -7.926 -0.303 1.00 84.94 71 PHE A O 1
#

Secondary structure (DSSP, 8-state):
---------PPP-----SEEEEETTEEEEEEEE-SS--HHHHHHHHHHHHHH---EEEEEEETTEEEEEE-

InterPro domains:
  IPR009414 Protein of unknown function DUF1064 [PF06356] (6-53)

Foldseek 3Di:
DDDPPPPDDDDDDDDDAPDFDDDPNHTAEGEHEDQDDDPVNVVVQVVCCVPRVHWYWYWHDDPPGTDTDID

pLDDT: mean 87.64, std 11.86, range [35.75, 96.75]